Protein AF-A0A813K9D0-F1 (afdb_monomer)

Sequence (112 aa):
MTTIAPCGQTWQMYCGSSPVEIDKGTGLLKGAWGECLVWAKAYELQTPQWSSDPEWAQNGPAGQAAQAAMAAGPQSDKEFIEQACDNLEKACEAATAMGRALPIINQVIHRG

Foldseek 3Di:
DQDADPVRHGLCVQVVVDAFDADPVQLATDDSLLSQLLVQLLCCQAPVCQCVDPVQVPQGSNRVSLVVNLVRHDPVCNVSSNSNSVSLSVQQVVCQVVQFARPHVRDGHHRD

Radius of gyration: 13.28 Å; Cα contacts (8 Å, |Δi|>4): 156; chains: 1; bounding box: 29×29×31 Å

Mean predicted aligned error: 3.71 Å

Organism: Polarella glacialis (NCBI:txid89957)

Structure (mmCIF, N/CA/C/O backbone):
data_AF-A0A813K9D0-F1
#
_entry.id   AF-A0A813K9D0-F1
#
loop_
_atom_site.group_PDB
_atom_site.id
_atom_site.type_symbol
_atom_site.label_atom_id
_atom_site.label_alt_id
_atom_site.label_comp_id
_atom_site.label_asym_id
_atom_site.label_entity_id
_atom_site.label_seq_id
_atom_site.pdbx_PDB_ins_code
_atom_site.Cartn_x
_atom_site.Cartn_y
_atom_site.Cartn_z
_atom_site.occupancy
_atom_site.B_iso_or_equiv
_atom_site.auth_seq_id
_atom_site.auth_comp_id
_atom_site.auth_asym_id
_atom_site.auth_atom_id
_atom_site.pdbx_PDB_model_num
ATOM 1 N N . MET A 1 1 ? -5.667 9.295 -6.723 1.00 64.94 1 MET A N 1
ATOM 2 C CA . MET A 1 1 ? -5.115 8.122 -7.437 1.00 64.94 1 MET A CA 1
ATOM 3 C C . MET A 1 1 ? -6.096 7.711 -8.527 1.00 64.94 1 MET A C 1
ATOM 5 O O . MET A 1 1 ? -7.119 7.107 -8.225 1.00 64.94 1 MET A O 1
ATOM 9 N N . THR A 1 2 ? -5.842 8.106 -9.774 1.00 77.81 2 THR A N 1
ATOM 10 C CA . THR A 1 2 ? -6.721 7.816 -10.926 1.00 77.81 2 THR A CA 1
ATOM 11 C C . THR A 1 2 ? -6.430 6.463 -11.580 1.00 77.81 2 THR A C 1
ATOM 13 O O . THR A 1 2 ? -7.221 6.006 -12.399 1.00 77.81 2 THR A O 1
ATOM 16 N N . THR A 1 3 ? -5.336 5.802 -11.198 1.00 79.88 3 THR A N 1
ATOM 17 C CA . THR A 1 3 ? -4.944 4.468 -11.663 1.00 79.88 3 THR A CA 1
ATOM 18 C C . THR A 1 3 ? -6.007 3.421 -11.309 1.00 79.88 3 THR A C 1
ATOM 20 O O . THR A 1 3 ? -6.590 3.462 -10.222 1.00 79.88 3 THR A O 1
ATOM 23 N N . ILE A 1 4 ? -6.275 2.496 -12.235 1.00 82.69 4 ILE A N 1
ATOM 24 C CA . ILE A 1 4 ? -7.304 1.455 -12.099 1.00 82.69 4 ILE A CA 1
ATOM 25 C C . ILE A 1 4 ? -6.797 0.318 -11.196 1.00 82.69 4 ILE A C 1
ATOM 27 O O . ILE A 1 4 ? -5.701 -0.203 -11.391 1.00 82.69 4 ILE A O 1
ATOM 31 N N . ALA A 1 5 ? -7.614 -0.067 -10.220 1.00 81.31 5 ALA A N 1
ATOM 32 C CA . ALA A 1 5 ? -7.450 -1.239 -9.371 1.00 81.31 5 ALA A CA 1
ATOM 33 C C . ALA A 1 5 ? -7.955 -2.514 -10.084 1.00 81.31 5 ALA A C 1
ATOM 35 O O . ALA A 1 5 ? -8.778 -2.420 -11.000 1.00 81.31 5 ALA A O 1
ATOM 36 N N . PRO A 1 6 ? -7.564 -3.727 -9.640 1.00 79.88 6 PRO A N 1
ATOM 37 C CA . PRO A 1 6 ? -7.997 -4.983 -10.269 1.00 79.88 6 PRO A CA 1
ATOM 38 C C . PRO A 1 6 ? -9.518 -5.184 -10.333 1.00 79.88 6 PRO A C 1
ATOM 40 O O . PRO A 1 6 ? -10.012 -5.915 -11.185 1.00 79.88 6 PRO A O 1
ATOM 43 N N . CYS A 1 7 ? -10.274 -4.523 -9.453 1.00 76.56 7 CYS A N 1
ATOM 44 C CA . CYS A 1 7 ? -11.736 -4.545 -9.440 1.00 76.56 7 CYS A CA 1
ATOM 45 C C . CYS A 1 7 ? -12.395 -3.669 -10.528 1.00 76.56 7 CYS A C 1
ATOM 47 O O . CYS A 1 7 ? -13.621 -3.593 -10.586 1.00 76.56 7 CYS A O 1
ATOM 49 N N . GLY A 1 8 ? -11.613 -2.988 -11.376 1.00 82.00 8 GLY A N 1
ATOM 50 C CA . GLY A 1 8 ? -12.104 -2.124 -12.458 1.00 82.00 8 GLY A CA 1
ATOM 51 C C . GLY A 1 8 ? -12.477 -0.700 -12.028 1.00 82.00 8 GLY A C 1
ATOM 52 O O . GLY A 1 8 ? -12.861 0.111 -12.867 1.00 82.00 8 GLY A O 1
ATOM 53 N N . GLN A 1 9 ? -12.352 -0.374 -10.739 1.00 86.88 9 GLN A N 1
ATOM 54 C CA . GLN A 1 9 ? -12.514 0.982 -10.203 1.00 86.88 9 GLN A CA 1
ATOM 55 C C . GLN A 1 9 ? -11.164 1.697 -10.124 1.00 86.88 9 GLN A C 1
ATOM 57 O O . GLN A 1 9 ? -10.123 1.050 -10.119 1.00 86.88 9 GLN A O 1
ATOM 62 N N . THR A 1 10 ? -11.147 3.026 -10.006 1.00 89.38 10 THR A N 1
ATOM 63 C CA . THR A 1 10 ? -9.903 3.732 -9.656 1.00 89.38 10 THR A CA 1
ATOM 64 C C . THR A 1 10 ? -9.532 3.464 -8.197 1.00 89.38 10 THR A C 1
ATOM 66 O O . THR A 1 10 ? -10.417 3.307 -7.351 1.00 89.38 10 THR A O 1
ATOM 69 N N . TRP A 1 11 ? -8.239 3.481 -7.865 1.00 89.56 11 TRP A N 1
ATOM 70 C CA . TRP A 1 11 ? -7.792 3.369 -6.471 1.00 89.56 11 TRP A CA 1
ATOM 71 C C . TRP A 1 11 ? -8.380 4.467 -5.584 1.00 89.56 11 TRP A C 1
ATOM 73 O O . TRP A 1 11 ? -8.690 4.215 -4.428 1.00 89.56 11 TRP A O 1
ATOM 83 N N . GLN A 1 12 ? -8.619 5.669 -6.116 1.00 87.94 12 GLN A N 1
ATOM 84 C CA . GLN A 1 1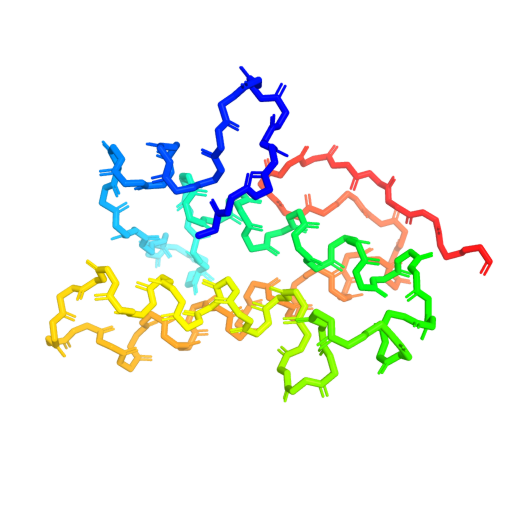2 ? -9.322 6.717 -5.376 1.00 87.94 12 GLN A CA 1
ATOM 85 C C . GLN A 1 12 ? -10.749 6.313 -4.991 1.00 87.94 12 GLN A C 1
ATOM 87 O O . GLN A 1 12 ? -11.153 6.571 -3.861 1.00 87.94 12 GLN A O 1
ATOM 92 N N . MET A 1 13 ? -11.511 5.699 -5.899 1.00 87.44 13 MET A N 1
ATOM 93 C CA . MET A 1 13 ? -12.865 5.228 -5.589 1.00 87.44 13 MET A CA 1
ATOM 94 C C . MET A 1 13 ? -12.833 4.046 -4.624 1.00 87.44 13 MET A C 1
ATOM 96 O O . MET A 1 13 ? -13.574 4.033 -3.643 1.00 87.44 13 MET A O 1
ATOM 100 N N . TYR A 1 14 ? -11.947 3.084 -4.882 1.00 92.19 14 TYR A N 1
ATOM 101 C CA . TYR A 1 14 ? -11.851 1.875 -4.080 1.00 92.19 14 TYR A CA 1
ATOM 102 C C . TYR A 1 14 ? -11.396 2.190 -2.648 1.00 92.19 14 TYR A C 1
ATOM 104 O O . TYR A 1 14 ? -12.129 1.924 -1.695 1.00 92.19 14 TYR A O 1
ATOM 112 N N . CYS A 1 15 ? -10.263 2.877 -2.487 1.00 94.25 15 CYS A N 1
ATOM 113 C CA . CYS A 1 15 ? -9.756 3.290 -1.179 1.00 94.25 15 CYS A CA 1
ATOM 114 C C . CYS A 1 15 ? -10.655 4.332 -0.502 1.00 94.25 15 CYS A C 1
ATOM 116 O O . CYS A 1 15 ? -10.860 4.268 0.704 1.00 94.25 15 CYS A O 1
ATOM 118 N N . GLY A 1 16 ? -11.240 5.266 -1.260 1.00 90.94 16 GLY A N 1
ATOM 119 C CA . GLY A 1 16 ? -12.122 6.305 -0.716 1.00 90.94 16 GLY A CA 1
ATOM 120 C C . GLY A 1 16 ? -13.428 5.774 -0.117 1.00 90.94 16 GLY A C 1
ATOM 121 O O . GLY A 1 16 ? -14.082 6.482 0.643 1.00 90.94 16 GLY A O 1
ATOM 122 N N . SER A 1 17 ? -13.802 4.531 -0.433 1.00 91.19 17 SER A N 1
ATOM 123 C CA . SER A 1 17 ? -14.977 3.859 0.134 1.00 91.19 17 SER A CA 1
ATOM 124 C C . SER A 1 17 ? -14.699 3.115 1.448 1.00 91.19 17 SER A C 1
ATOM 126 O O . SER A 1 17 ? -15.632 2.596 2.059 1.00 91.19 17 SER A O 1
ATOM 128 N N . SER A 1 18 ? -13.435 3.042 1.883 1.00 92.88 18 SER A N 1
ATOM 129 C CA . SER A 1 18 ? -12.995 2.216 3.011 1.00 92.88 18 SER A CA 1
ATOM 130 C C . SER A 1 18 ? -12.103 3.001 3.983 1.00 92.88 18 SER A C 1
ATOM 132 O O . SER A 1 18 ? -11.262 3.794 3.549 1.00 92.88 18 SER A O 1
ATOM 134 N N . PRO A 1 19 ? -12.235 2.786 5.305 1.00 94.81 19 PRO A N 1
ATOM 135 C CA . PRO A 1 19 ? -11.335 3.404 6.268 1.00 94.81 19 PRO A CA 1
ATOM 136 C C . PRO A 1 19 ? -9.909 2.862 6.115 1.00 94.81 19 PRO A C 1
ATOM 138 O O . PRO A 1 19 ? -9.690 1.741 5.654 1.00 94.81 19 PRO A O 1
ATOM 141 N N . VAL A 1 20 ? -8.933 3.661 6.541 1.00 96.69 20 VAL A N 1
ATOM 142 C CA . VAL A 1 20 ? -7.557 3.191 6.715 1.00 96.69 20 VAL A CA 1
ATOM 143 C C . VAL A 1 20 ? -7.519 2.293 7.945 1.00 96.69 20 VAL A C 1
ATOM 145 O O . VAL A 1 20 ? -7.884 2.722 9.038 1.00 96.69 20 VAL A O 1
ATOM 148 N N . GLU A 1 21 ? -7.087 1.047 7.774 1.00 96.12 21 GLU A N 1
ATOM 149 C CA . GLU A 1 21 ? -7.020 0.075 8.859 1.00 96.12 21 GLU A CA 1
ATOM 150 C C . GLU A 1 21 ? -5.627 -0.539 8.983 1.00 96.12 21 GLU A C 1
ATOM 152 O O . GLU A 1 21 ? -4.989 -0.894 7.990 1.00 96.12 21 GLU A O 1
ATOM 157 N N . ILE A 1 22 ? -5.201 -0.741 10.230 1.00 96.44 22 ILE A N 1
ATOM 158 C CA . ILE A 1 22 ? -3.965 -1.437 10.586 1.00 96.44 22 ILE A CA 1
ATOM 159 C C . ILE A 1 22 ? -4.345 -2.744 11.280 1.00 96.44 22 ILE A C 1
ATOM 161 O O . ILE A 1 22 ? -5.162 -2.771 12.208 1.00 96.44 22 ILE A O 1
ATOM 165 N N . ASP A 1 23 ? -3.764 -3.846 10.827 1.00 94.44 23 ASP A N 1
ATOM 166 C CA . ASP A 1 23 ? -3.877 -5.131 11.494 1.00 94.44 23 ASP A CA 1
ATOM 167 C C . ASP A 1 23 ? -3.055 -5.117 12.793 1.00 94.44 23 ASP A C 1
ATOM 169 O O . ASP A 1 23 ? -1.836 -4.960 12.779 1.00 94.44 23 ASP A O 1
ATOM 173 N N . LYS A 1 24 ? -3.720 -5.288 13.940 1.00 92.38 24 LYS A N 1
ATOM 174 C CA . LYS A 1 24 ? -3.071 -5.206 15.261 1.00 92.38 24 LYS A CA 1
ATOM 175 C C . LYS A 1 24 ? -2.121 -6.369 15.559 1.00 92.38 24 LYS A C 1
ATOM 177 O O . LYS A 1 24 ? -1.281 -6.231 16.441 1.00 92.38 24 LYS A O 1
ATOM 182 N N . GLY A 1 25 ? -2.282 -7.512 14.890 1.00 92.81 25 GLY A N 1
ATOM 183 C CA . GLY A 1 25 ? -1.433 -8.685 15.099 1.00 92.81 25 GLY A CA 1
ATOM 184 C C . GLY A 1 25 ? -0.121 -8.601 14.323 1.00 92.81 25 GLY A C 1
ATOM 185 O O . GLY A 1 25 ? 0.907 -9.072 14.799 1.00 92.81 25 GLY A O 1
ATOM 186 N N . THR A 1 26 ? -0.156 -7.985 13.142 1.00 91.56 26 THR A N 1
ATOM 187 C CA . THR A 1 26 ? 0.987 -7.904 12.220 1.00 91.56 26 THR A CA 1
ATOM 188 C C . THR A 1 26 ? 1.613 -6.512 12.140 1.00 91.56 26 THR A C 1
ATOM 190 O O . THR A 1 26 ? 2.757 -6.389 11.711 1.00 91.56 26 THR A O 1
ATOM 193 N N . GLY A 1 27 ? 0.895 -5.464 12.552 1.00 93.94 27 GLY A N 1
ATOM 194 C CA . GLY A 1 27 ? 1.330 -4.071 12.414 1.00 93.94 27 GLY A CA 1
ATOM 195 C C . GLY A 1 27 ? 1.351 -3.578 10.964 1.00 93.94 27 GLY A C 1
ATOM 196 O O . GLY A 1 27 ? 2.035 -2.599 10.671 1.00 93.94 27 GLY A O 1
ATOM 197 N N . LEU A 1 28 ? 0.651 -4.271 10.060 1.00 96.31 28 LEU A N 1
ATOM 198 C CA . LEU A 1 28 ? 0.593 -3.955 8.634 1.00 96.31 28 LEU A CA 1
ATOM 199 C C . LEU A 1 28 ? -0.703 -3.230 8.284 1.00 96.31 28 LEU A C 1
ATOM 201 O O . LEU A 1 28 ? -1.750 -3.467 8.891 1.00 96.31 28 LEU A O 1
ATOM 205 N N . LEU A 1 29 ? -0.646 -2.390 7.254 1.00 95.88 29 LEU A N 1
ATOM 206 C CA . LEU A 1 29 ? -1.846 -1.855 6.618 1.00 95.88 29 LEU A CA 1
ATOM 207 C C . LEU A 1 29 ? -2.682 -3.015 6.050 1.00 95.88 29 LEU A C 1
ATOM 209 O O . LEU A 1 29 ? -2.123 -3.970 5.513 1.00 95.8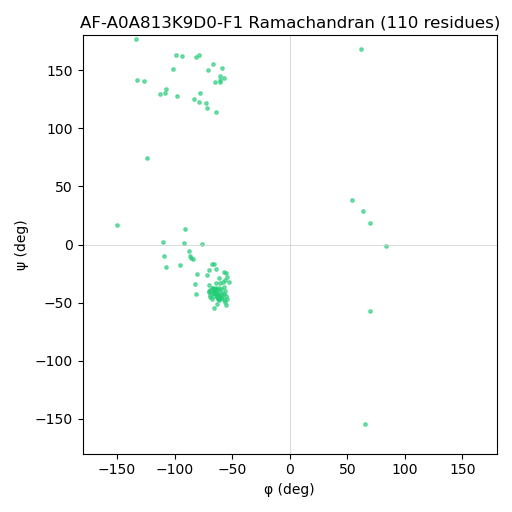8 29 LEU A O 1
ATOM 213 N N . LYS A 1 30 ? -4.011 -2.949 6.146 1.00 95.31 30 LYS A N 1
ATOM 214 C CA . LYS A 1 30 ? -4.919 -3.972 5.594 1.00 95.31 30 LYS A CA 1
ATOM 215 C C . LYS A 1 30 ? -6.082 -3.342 4.820 1.00 95.31 30 LYS A C 1
ATOM 217 O O . LYS A 1 30 ? -6.215 -2.120 4.751 1.00 95.31 30 LYS A O 1
ATOM 222 N N . GLY A 1 31 ? -6.927 -4.189 4.232 1.00 94.44 31 GLY A N 1
ATOM 223 C CA . GLY A 1 31 ? -8.083 -3.755 3.444 1.00 94.44 31 GLY A CA 1
ATOM 224 C C . GLY A 1 31 ? -7.675 -3.015 2.169 1.00 94.44 31 GLY A C 1
ATOM 225 O O . GLY A 1 31 ? -6.569 -3.208 1.666 1.00 94.44 31 GLY A O 1
ATOM 226 N N . ALA A 1 32 ? -8.554 -2.141 1.670 1.00 95.81 32 ALA A N 1
ATOM 227 C CA . ALA A 1 32 ? -8.364 -1.456 0.387 1.00 95.81 32 ALA A CA 1
ATOM 228 C C . ALA A 1 32 ? -7.041 -0.672 0.311 1.00 95.81 32 ALA A C 1
ATOM 230 O O . ALA A 1 32 ? -6.347 -0.706 -0.703 1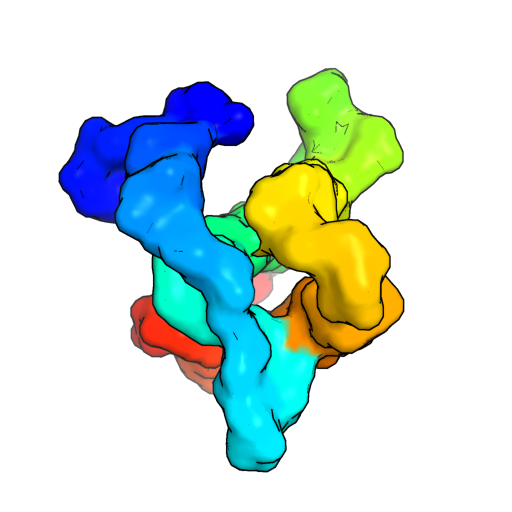.00 95.81 32 ALA A O 1
ATOM 231 N N . TRP A 1 33 ? -6.658 -0.010 1.406 1.00 96.88 33 TRP A N 1
ATOM 232 C CA . TRP A 1 33 ? -5.407 0.741 1.484 1.00 96.88 33 TRP A CA 1
ATOM 233 C C . TRP A 1 33 ? -4.176 -0.169 1.492 1.00 96.88 33 TRP A C 1
ATOM 235 O O . TRP A 1 33 ? -3.201 0.123 0.802 1.00 96.88 33 TRP A O 1
ATOM 245 N N . GLY A 1 34 ? -4.240 -1.294 2.212 1.00 97.12 34 GLY A N 1
ATOM 246 C CA . GLY A 1 34 ? -3.192 -2.315 2.182 1.00 97.12 34 GLY A CA 1
ATOM 247 C C . GLY A 1 34 ? -3.014 -2.913 0.786 1.00 97.12 34 GLY A C 1
ATOM 248 O O . GLY A 1 34 ? -1.897 -2.971 0.282 1.00 97.12 34 GLY A O 1
ATOM 249 N N . GLU A 1 35 ? -4.108 -3.284 0.118 1.00 95.88 35 GLU A N 1
ATOM 250 C CA . GLU A 1 35 ? -4.070 -3.786 -1.262 1.00 95.88 35 GLU A CA 1
ATOM 251 C C . GLU A 1 35 ? -3.467 -2.768 -2.233 1.00 95.88 35 GLU A C 1
ATOM 253 O O . GLU A 1 35 ? -2.603 -3.125 -3.034 1.00 95.88 35 GLU A O 1
ATOM 258 N N . CYS A 1 36 ? -3.881 -1.501 -2.136 1.00 96.62 36 CYS A N 1
ATOM 259 C CA . CYS A 1 36 ? -3.357 -0.414 -2.960 1.00 96.62 36 CYS A CA 1
ATOM 260 C C . CYS A 1 36 ? -1.838 -0.283 -2.821 1.00 96.62 36 CYS A C 1
ATOM 262 O O . CYS A 1 36 ? -1.130 -0.202 -3.826 1.00 96.62 36 CYS A O 1
ATOM 264 N N . LEU A 1 37 ? -1.334 -0.288 -1.583 1.00 97.50 37 LEU A N 1
ATOM 265 C CA . LEU A 1 37 ? 0.095 -0.158 -1.317 1.00 97.50 37 LEU A CA 1
ATOM 266 C C . LEU A 1 37 ? 0.878 -1.374 -1.827 1.00 97.50 37 LEU A C 1
ATOM 268 O O . LEU A 1 37 ? 1.926 -1.206 -2.449 1.00 97.50 37 LEU A O 1
ATOM 272 N N . VAL A 1 38 ? 0.361 -2.594 -1.642 1.00 97.19 38 VAL A N 1
ATOM 273 C CA . VAL A 1 38 ? 1.036 -3.803 -2.144 1.00 97.19 38 VAL A CA 1
ATOM 274 C C . VAL A 1 38 ? 1.082 -3.824 -3.670 1.00 97.19 38 VAL A C 1
ATOM 276 O O . VAL A 1 38 ? 2.116 -4.172 -4.236 1.00 97.19 38 VAL A O 1
ATOM 279 N N . TRP A 1 39 ? 0.011 -3.414 -4.353 1.00 95.75 39 TRP A N 1
ATOM 280 C CA . TRP A 1 39 ? 0.015 -3.300 -5.814 1.00 95.75 39 TRP A CA 1
ATOM 281 C C . TRP A 1 39 ? 0.994 -2.241 -6.320 1.00 95.75 39 TRP A C 1
ATOM 283 O O . TRP A 1 39 ? 1.719 -2.487 -7.285 1.00 95.75 39 TRP A O 1
ATOM 293 N N . ALA A 1 40 ? 1.062 -1.091 -5.649 1.00 95.19 40 ALA A N 1
ATOM 294 C CA . ALA A 1 40 ? 2.029 -0.049 -5.968 1.00 95.19 40 ALA A CA 1
ATOM 295 C C . ALA A 1 40 ? 3.474 -0.545 -5.782 1.00 95.19 40 ALA A C 1
ATOM 297 O O . ALA A 1 40 ? 4.318 -0.366 -6.662 1.00 95.19 40 ALA A O 1
ATOM 298 N N . LYS A 1 41 ? 3.743 -1.268 -4.688 1.00 95.69 41 LYS A N 1
ATOM 299 C CA . LYS A 1 41 ? 5.060 -1.856 -4.432 1.00 95.69 41 LYS A CA 1
ATOM 300 C C . LYS A 1 41 ? 5.407 -2.974 -5.413 1.00 95.69 41 LYS A C 1
ATOM 302 O O . LYS A 1 41 ? 6.550 -3.080 -5.850 1.00 95.69 41 LYS A O 1
ATOM 307 N N . ALA A 1 42 ? 4.430 -3.791 -5.804 1.00 94.44 42 ALA A N 1
ATOM 308 C CA . ALA A 1 42 ? 4.612 -4.812 -6.830 1.00 94.44 42 ALA A CA 1
ATOM 309 C C . ALA A 1 42 ? 5.066 -4.192 -8.160 1.00 94.44 42 ALA A C 1
ATOM 311 O O . ALA A 1 42 ? 5.990 -4.711 -8.784 1.00 94.44 42 ALA A O 1
ATOM 312 N N . TYR A 1 43 ? 4.476 -3.058 -8.555 1.00 92.88 43 TYR A N 1
ATOM 313 C CA . TYR A 1 43 ? 4.900 -2.322 -9.745 1.00 92.88 43 TYR A CA 1
ATOM 314 C C . TYR A 1 43 ? 6.349 -1.832 -9.632 1.00 92.88 43 TYR A C 1
ATOM 316 O O . TYR A 1 43 ? 7.128 -2.044 -10.562 1.00 92.88 43 TYR A O 1
ATOM 324 N N . GLU A 1 44 ? 6.740 -1.240 -8.495 1.00 94.00 44 GLU A N 1
ATOM 325 C CA . GLU A 1 44 ? 8.128 -0.806 -8.265 1.00 94.00 44 GLU A CA 1
ATOM 326 C C . GLU A 1 44 ? 9.127 -1.958 -8.400 1.00 94.00 44 GLU A C 1
ATOM 328 O O . GLU A 1 44 ? 10.187 -1.811 -9.009 1.00 94.00 44 GLU A O 1
ATOM 333 N N . LEU A 1 45 ? 8.778 -3.120 -7.845 1.00 92.25 45 LEU A N 1
ATOM 334 C CA . LEU A 1 45 ? 9.630 -4.307 -7.841 1.00 92.25 45 LEU A CA 1
ATOM 335 C C . LEU A 1 45 ? 9.749 -4.968 -9.222 1.00 92.25 45 LEU A C 1
ATOM 337 O O . LEU A 1 45 ? 10.754 -5.633 -9.480 1.00 92.25 45 LEU A O 1
ATOM 341 N N . GLN A 1 46 ? 8.752 -4.793 -10.092 1.00 91.88 46 GLN A N 1
ATOM 342 C CA . GLN A 1 46 ? 8.728 -5.340 -11.454 1.00 91.88 46 GLN A CA 1
ATOM 343 C C . GLN A 1 46 ? 9.220 -4.353 -12.521 1.00 91.88 46 GLN A C 1
ATOM 345 O O . GLN A 1 46 ? 9.567 -4.777 -13.621 1.00 91.88 46 GLN A O 1
ATOM 350 N N . THR A 1 47 ? 9.274 -3.054 -12.211 1.00 90.62 47 THR A N 1
ATOM 351 C CA . THR A 1 47 ? 9.577 -1.995 -13.186 1.00 90.62 47 THR A CA 1
ATOM 352 C C . THR A 1 47 ? 10.772 -1.160 -12.723 1.00 90.62 47 THR A C 1
ATOM 354 O O . THR A 1 47 ? 10.579 -0.022 -12.318 1.00 90.62 47 THR A O 1
ATOM 357 N N . PRO A 1 48 ? 12.028 -1.644 -12.792 1.00 83.50 48 PRO A N 1
ATOM 358 C CA . PRO A 1 48 ? 13.192 -0.962 -12.199 1.00 83.50 48 PRO A CA 1
ATOM 359 C C . PRO A 1 48 ? 13.406 0.492 -12.654 1.00 83.50 48 PRO A C 1
ATOM 361 O O . PRO A 1 48 ? 14.006 1.290 -11.940 1.00 83.50 48 PRO A O 1
ATOM 364 N N . GLN A 1 49 ? 12.908 0.840 -13.841 1.00 89.81 49 GLN A N 1
ATOM 365 C CA . GLN A 1 49 ? 12.962 2.183 -14.419 1.00 89.81 49 GLN A CA 1
ATOM 366 C C . GLN A 1 49 ? 11.752 3.069 -14.083 1.00 89.81 49 GLN A C 1
ATOM 368 O O . GLN A 1 49 ? 11.583 4.111 -14.714 1.00 89.81 49 GLN A O 1
ATOM 373 N N . TRP A 1 50 ? 10.912 2.688 -13.111 1.00 90.25 50 TRP A N 1
ATOM 374 C CA . TRP A 1 50 ? 9.750 3.481 -12.687 1.00 90.25 50 TRP A CA 1
ATOM 375 C C . TRP A 1 50 ? 10.136 4.925 -12.346 1.00 90.25 50 TRP A C 1
ATOM 377 O O . TRP A 1 50 ? 9.373 5.841 -12.617 1.00 90.25 50 TRP A O 1
ATOM 387 N N . SER A 1 51 ? 11.345 5.150 -11.827 1.00 89.75 51 SER A N 1
ATOM 388 C CA . SER A 1 51 ? 11.852 6.475 -11.448 1.00 89.75 51 SER A CA 1
ATOM 389 C C . SER A 1 51 ? 12.093 7.414 -12.632 1.00 89.75 51 SER A C 1
ATOM 391 O O . SER A 1 51 ? 12.216 8.620 -12.439 1.00 89.75 51 SER A O 1
ATOM 393 N N . SER A 1 52 ? 12.166 6.876 -13.854 1.00 89.00 52 SER A N 1
ATOM 394 C CA . SER A 1 52 ? 12.285 7.667 -15.086 1.00 89.00 52 SER A CA 1
ATOM 395 C C . SER A 1 52 ? 10.934 8.165 -15.605 1.00 89.00 52 SER A C 1
ATOM 397 O O . SER A 1 52 ? 10.903 9.012 -16.495 1.00 89.00 52 SER A O 1
ATOM 399 N N . ASP A 1 53 ? 9.828 7.645 -15.071 1.00 87.94 53 ASP A N 1
ATOM 400 C CA . ASP A 1 53 ? 8.487 8.130 -15.371 1.00 87.94 53 ASP A CA 1
ATOM 401 C C . ASP A 1 53 ? 8.213 9.415 -14.565 1.00 87.94 53 ASP A C 1
ATOM 403 O O . ASP A 1 53 ? 8.292 9.384 -13.330 1.00 87.94 53 ASP A O 1
ATOM 407 N N . PRO A 1 54 ? 7.879 10.547 -15.214 1.00 88.31 54 PRO A N 1
ATOM 408 C CA . PRO A 1 54 ? 7.538 11.785 -14.519 1.00 88.31 54 PRO A CA 1
ATOM 409 C C . PRO A 1 54 ? 6.407 11.636 -13.493 1.00 88.31 54 PRO A C 1
ATOM 411 O O . PRO A 1 54 ? 6.393 12.384 -12.516 1.00 88.31 54 PRO A O 1
ATOM 414 N N . GLU A 1 55 ? 5.483 10.685 -13.687 1.00 85.56 55 GLU A N 1
ATOM 415 C CA . GLU A 1 55 ? 4.394 10.414 -12.739 1.00 85.56 55 GLU A CA 1
ATOM 416 C C . GLU A 1 55 ? 4.926 9.908 -11.388 1.00 85.56 55 GLU A C 1
ATOM 418 O O . GLU A 1 55 ? 4.381 10.242 -10.335 1.00 85.56 55 GLU A O 1
ATOM 423 N N . TRP A 1 56 ? 6.033 9.158 -11.396 1.00 89.25 56 TRP A N 1
ATOM 424 C CA . TRP A 1 56 ? 6.592 8.491 -10.215 1.00 89.25 56 TRP A CA 1
ATOM 425 C C . TRP A 1 56 ? 7.896 9.109 -9.711 1.00 89.25 56 TRP A C 1
ATOM 427 O O . TRP A 1 56 ? 8.347 8.775 -8.615 1.00 89.25 56 TRP A O 1
ATOM 437 N N . ALA A 1 57 ? 8.488 10.030 -10.471 1.00 84.44 57 ALA A N 1
ATOM 438 C CA . ALA A 1 57 ? 9.819 10.580 -10.222 1.00 84.44 57 ALA A CA 1
ATOM 439 C C . ALA A 1 57 ? 10.001 11.202 -8.825 1.00 84.44 57 ALA A C 1
ATOM 441 O O . ALA A 1 57 ? 11.104 11.182 -8.284 1.00 84.44 57 ALA A O 1
ATOM 442 N N . GLN A 1 58 ? 8.939 11.758 -8.230 1.00 85.25 58 GLN A N 1
ATOM 443 C CA . GLN A 1 58 ? 9.045 12.445 -6.941 1.00 85.25 58 GLN A CA 1
ATOM 444 C C . GLN A 1 58 ? 9.038 11.497 -5.734 1.00 85.25 58 GLN A C 1
ATOM 446 O O . GLN A 1 58 ? 9.780 11.738 -4.785 1.00 85.25 58 GLN A O 1
ATOM 451 N N . ASN A 1 59 ? 8.174 10.477 -5.722 1.00 86.31 59 ASN A N 1
ATOM 452 C CA . ASN A 1 59 ? 7.958 9.657 -4.521 1.00 86.31 59 ASN A CA 1
ATOM 453 C C . ASN A 1 59 ? 7.570 8.196 -4.802 1.00 86.31 59 ASN A C 1
ATOM 455 O O . ASN A 1 59 ? 7.047 7.522 -3.920 1.00 86.31 59 ASN A O 1
ATOM 459 N N . GLY A 1 60 ? 7.785 7.716 -6.029 1.00 92.12 60 GLY A N 1
ATOM 460 C CA . GLY A 1 60 ? 7.403 6.369 -6.446 1.00 92.12 60 GLY A CA 1
ATOM 461 C C . GLY A 1 60 ? 5.889 6.101 -6.374 1.00 92.12 60 GLY A C 1
ATOM 462 O O . GLY A 1 60 ? 5.121 6.885 -5.808 1.00 92.12 60 GLY A O 1
ATOM 463 N N . PRO A 1 61 ? 5.417 4.990 -6.949 1.00 93.50 61 PRO A N 1
ATOM 464 C CA . PRO A 1 61 ? 4.049 4.528 -6.751 1.00 93.50 61 PRO A CA 1
ATOM 465 C C . PRO A 1 61 ? 3.737 4.197 -5.285 1.00 93.50 61 PRO A C 1
ATOM 467 O O . PRO A 1 61 ? 2.687 4.604 -4.783 1.00 93.50 61 PRO A O 1
ATOM 470 N N . ALA A 1 62 ? 4.618 3.462 -4.588 1.00 95.62 62 ALA A N 1
ATOM 471 C CA . ALA A 1 62 ? 4.351 3.006 -3.223 1.00 95.62 62 ALA A CA 1
ATOM 472 C C . ALA A 1 62 ? 4.349 4.183 -2.242 1.00 95.62 62 ALA A C 1
ATOM 474 O O . ALA A 1 62 ? 3.407 4.331 -1.461 1.00 95.62 62 ALA A O 1
ATOM 475 N N . GLY A 1 63 ? 5.309 5.103 -2.372 1.00 95.25 63 GLY A N 1
ATOM 476 C CA . GLY A 1 63 ? 5.343 6.308 -1.546 1.00 95.25 63 GLY A CA 1
ATOM 477 C C . GLY A 1 63 ? 4.137 7.225 -1.780 1.00 95.25 63 GLY A C 1
ATOM 478 O O . GLY A 1 63 ? 3.591 7.776 -0.821 1.00 95.25 63 GLY A O 1
ATOM 479 N N . GLN A 1 64 ? 3.648 7.369 -3.019 1.00 94.62 64 GLN A N 1
ATOM 480 C CA . GLN A 1 64 ? 2.400 8.104 -3.279 1.00 94.62 64 GLN A CA 1
ATOM 481 C C . GLN A 1 64 ? 1.169 7.416 -2.667 1.00 94.62 64 GLN A C 1
ATOM 483 O O . GLN A 1 64 ? 0.298 8.096 -2.115 1.00 94.62 64 GLN A O 1
ATOM 488 N N . ALA A 1 65 ? 1.097 6.081 -2.711 1.00 95.56 65 ALA A N 1
ATOM 489 C CA . ALA A 1 65 ? 0.029 5.324 -2.058 1.00 95.56 65 ALA A CA 1
ATOM 490 C C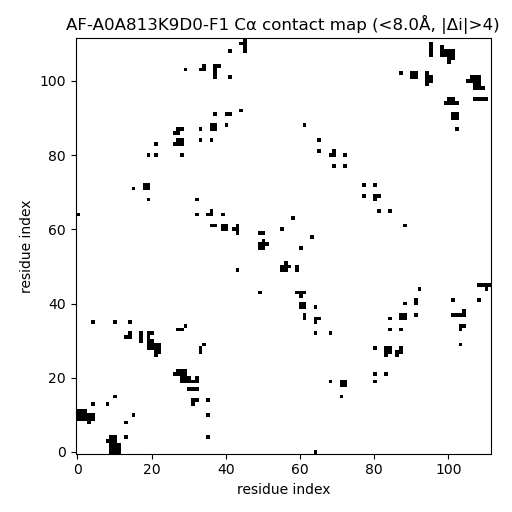 . ALA A 1 65 ? 0.071 5.480 -0.526 1.00 95.56 65 ALA A C 1
ATOM 492 O O . ALA A 1 65 ? -0.970 5.712 0.094 1.00 95.56 65 ALA A O 1
ATOM 493 N N . ALA A 1 66 ? 1.263 5.439 0.078 1.00 96.56 66 ALA A N 1
ATOM 494 C CA . ALA A 1 66 ? 1.461 5.664 1.508 1.00 96.56 66 ALA A CA 1
ATOM 495 C C . ALA A 1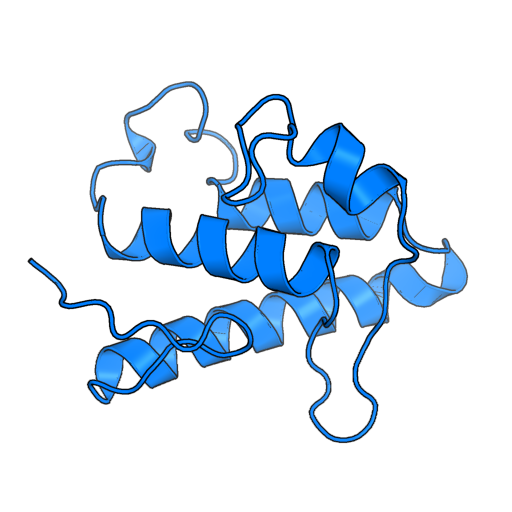 66 ? 1.035 7.081 1.929 1.00 96.56 66 ALA A C 1
ATOM 497 O O . ALA A 1 66 ? 0.276 7.243 2.887 1.00 96.56 66 ALA A O 1
ATOM 498 N N . GLN A 1 67 ? 1.429 8.107 1.167 1.00 95.62 67 GLN A N 1
ATOM 499 C CA . GLN A 1 67 ? 0.997 9.489 1.402 1.00 95.62 67 GLN A CA 1
ATOM 500 C C . GLN A 1 67 ? -0.524 9.644 1.309 1.00 95.62 67 GLN A C 1
ATOM 502 O O . GLN A 1 67 ? -1.124 10.344 2.128 1.00 95.62 67 GLN A O 1
ATOM 507 N N . ALA A 1 68 ? -1.163 8.982 0.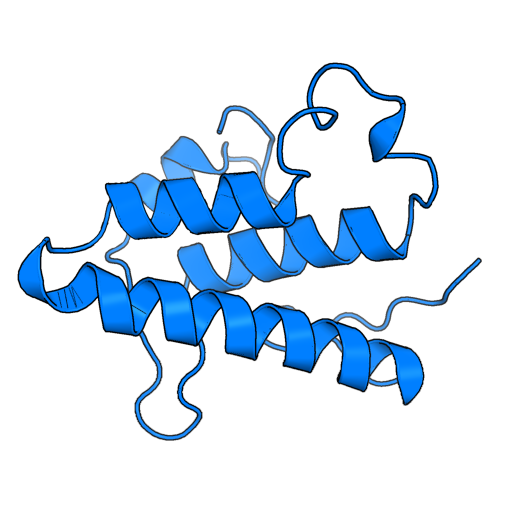341 1.00 95.31 68 ALA A N 1
ATOM 508 C CA . ALA A 1 68 ? -2.615 8.994 0.210 1.00 95.31 68 ALA A CA 1
ATOM 509 C C . ALA A 1 68 ? -3.308 8.300 1.397 1.00 95.31 68 ALA A C 1
ATOM 511 O O . ALA A 1 68 ? -4.290 8.835 1.915 1.00 95.31 68 ALA A O 1
ATOM 512 N N . ALA A 1 69 ? -2.777 7.166 1.869 1.00 96.06 69 ALA A N 1
ATOM 513 C CA . ALA A 1 69 ? -3.286 6.469 3.051 1.00 96.06 69 ALA A CA 1
ATOM 514 C C . ALA A 1 69 ? -3.158 7.340 4.304 1.00 96.06 69 ALA A C 1
ATOM 516 O O . ALA A 1 69 ? -4.128 7.526 5.038 1.00 96.06 69 ALA A O 1
ATOM 517 N N . MET A 1 70 ? -1.993 7.961 4.507 1.00 96.62 70 MET A N 1
ATOM 518 C CA . MET A 1 70 ? -1.803 8.935 5.575 1.00 96.62 70 MET A CA 1
ATOM 519 C C . MET A 1 70 ? -2.835 10.049 5.456 1.00 96.62 70 MET A C 1
ATOM 521 O O . MET A 1 70 ? -3.520 10.325 6.432 1.00 96.62 70 MET A O 1
ATOM 525 N N . ALA A 1 71 ? -2.985 10.683 4.289 1.00 95.56 71 ALA A N 1
ATOM 526 C CA . ALA A 1 71 ? -3.927 11.783 4.062 1.00 95.56 71 ALA A CA 1
ATOM 527 C C . ALA A 1 71 ? -5.389 11.416 4.377 1.00 95.56 71 ALA A C 1
ATOM 529 O O . ALA A 1 71 ? -6.107 12.258 4.913 1.00 95.56 71 ALA A O 1
ATOM 530 N N . ALA A 1 72 ? -5.802 10.181 4.085 1.00 95.38 72 ALA A N 1
ATOM 531 C CA . ALA A 1 72 ? -7.154 9.688 4.333 1.00 95.38 72 ALA A CA 1
ATOM 532 C C . ALA A 1 72 ? -7.410 9.257 5.787 1.00 95.38 72 ALA A C 1
ATOM 534 O O . ALA A 1 72 ? -8.559 9.247 6.231 1.00 95.38 72 ALA A O 1
ATOM 535 N N . GLY A 1 73 ? -6.364 8.875 6.522 1.00 94.38 73 GLY A N 1
ATOM 536 C CA . GLY A 1 73 ? -6.489 8.404 7.897 1.00 94.38 73 GLY A CA 1
ATOM 537 C C . GLY A 1 73 ? -6.660 9.521 8.938 1.00 94.38 73 GLY A C 1
ATOM 538 O O . GLY A 1 73 ? -6.344 10.687 8.668 1.00 94.38 73 GLY A O 1
ATOM 539 N N . PRO A 1 74 ? -7.132 9.181 10.155 1.00 93.69 74 PRO A N 1
ATOM 540 C CA . PRO A 1 74 ? -7.264 10.135 11.253 1.00 93.69 74 PRO A CA 1
ATOM 541 C C . PRO A 1 74 ? -5.936 10.820 11.585 1.00 93.69 74 PRO A C 1
ATOM 543 O O . PRO A 1 74 ? -4.879 10.192 11.585 1.00 93.69 74 PRO A O 1
ATOM 546 N N . GLN A 1 75 ? -5.983 12.108 11.937 1.00 93.62 75 GLN A N 1
ATOM 547 C CA . GLN A 1 75 ? -4.773 12.865 12.284 1.00 93.62 75 GLN A CA 1
ATOM 548 C C . GLN A 1 75 ? -4.028 12.271 13.492 1.00 93.62 75 GLN A C 1
ATOM 550 O O . GLN A 1 75 ? -2.803 12.324 13.527 1.00 93.62 75 GLN A O 1
ATOM 555 N N . SER A 1 76 ? -4.753 11.691 14.454 1.00 94.38 76 SER A N 1
ATOM 556 C CA . SER A 1 76 ? -4.181 11.016 15.629 1.00 94.38 76 SER A CA 1
ATOM 557 C C . SER A 1 76 ? -3.361 9.776 15.283 1.00 94.38 76 SER A C 1
ATOM 559 O O . SER A 1 76 ? -2.532 9.357 16.085 1.00 94.38 76 SER A O 1
ATOM 561 N N . ASP A 1 77 ? -3.586 9.202 14.100 1.00 94.62 77 ASP A N 1
ATOM 562 C CA . ASP A 1 77 ? -3.086 7.879 13.741 1.00 94.62 77 ASP A CA 1
ATOM 563 C C . ASP A 1 77 ? -1.978 7.956 12.681 1.00 94.62 77 ASP A C 1
ATOM 565 O O . ASP A 1 77 ? -1.474 6.926 12.246 1.00 94.62 77 ASP A O 1
ATOM 569 N N . LYS A 1 78 ? -1.575 9.164 12.258 1.00 94.88 78 LYS A N 1
ATOM 570 C CA . LYS A 1 78 ? -0.629 9.384 11.149 1.00 94.88 78 LYS A CA 1
ATOM 571 C C . LYS A 1 78 ? 0.684 8.631 11.326 1.00 94.88 78 LYS A C 1
ATOM 573 O O . LYS A 1 78 ? 1.092 7.951 10.394 1.00 94.88 78 LYS A O 1
ATOM 578 N N . GLU A 1 79 ? 1.290 8.705 12.510 1.00 96.12 79 GLU A N 1
ATOM 579 C CA . GLU A 1 79 ? 2.547 8.005 12.814 1.00 96.12 79 GLU A CA 1
ATOM 580 C C . GLU A 1 79 ? 2.375 6.481 12.739 1.00 96.12 79 GLU A C 1
ATOM 582 O O . GLU A 1 79 ? 3.227 5.774 12.206 1.00 96.12 79 GLU A O 1
ATOM 587 N N . PHE A 1 80 ? 1.237 5.958 13.210 1.00 96.69 80 PHE A N 1
ATOM 588 C CA . PHE A 1 80 ? 0.936 4.529 13.116 1.00 96.69 80 PHE A CA 1
ATOM 589 C C . PHE A 1 80 ? 0.689 4.091 11.671 1.00 96.69 80 PHE A C 1
ATOM 591 O O . PHE A 1 80 ? 1.121 3.007 11.284 1.00 96.69 80 PHE A O 1
ATOM 598 N N . ILE A 1 81 ? 0.010 4.918 10.872 1.00 97.81 81 ILE A N 1
ATOM 599 C CA . ILE A 1 81 ? -0.259 4.645 9.456 1.00 97.81 81 ILE A CA 1
ATOM 600 C C . ILE A 1 81 ? 1.040 4.667 8.656 1.00 97.81 81 ILE A C 1
ATOM 602 O O . ILE A 1 81 ? 1.287 3.736 7.897 1.00 97.81 81 ILE A O 1
ATOM 606 N N . GLU A 1 82 ? 1.881 5.681 8.854 1.00 97.44 82 GLU A N 1
ATOM 607 C CA . GLU A 1 82 ? 3.204 5.775 8.231 1.00 97.44 82 GLU A CA 1
ATOM 608 C C . GLU A 1 82 ? 4.045 4.538 8.566 1.00 97.44 82 GLU A C 1
ATOM 610 O O . GLU A 1 82 ? 4.520 3.841 7.668 1.00 97.44 82 GLU A O 1
ATOM 615 N N . GLN A 1 83 ? 4.112 4.168 9.849 1.00 97.81 83 GLN A N 1
ATOM 616 C CA . GLN A 1 83 ? 4.840 2.978 10.275 1.00 97.81 83 GLN A CA 1
ATOM 617 C C . GLN A 1 83 ? 4.274 1.682 9.668 1.00 97.81 83 GLN A C 1
ATOM 619 O O . GLN A 1 83 ? 5.040 0.773 9.334 1.00 97.81 83 GLN A O 1
ATOM 624 N N . ALA A 1 84 ? 2.950 1.576 9.525 1.00 97.94 84 ALA A N 1
ATOM 625 C CA . ALA A 1 84 ? 2.293 0.422 8.917 1.00 97.94 84 ALA A CA 1
ATOM 626 C C . ALA A 1 84 ? 2.547 0.327 7.402 1.00 97.94 84 ALA A C 1
ATOM 628 O O . ALA A 1 84 ? 2.696 -0.785 6.888 1.00 97.94 84 ALA A O 1
ATOM 629 N N . CYS A 1 85 ? 2.634 1.464 6.702 1.00 97.81 85 CYS A N 1
ATOM 630 C CA . CYS A 1 85 ? 3.039 1.527 5.298 1.00 97.81 85 CYS A CA 1
ATOM 631 C C . CYS A 1 85 ? 4.479 1.025 5.125 1.00 97.81 85 CYS A C 1
ATOM 633 O O . CYS A 1 85 ? 4.708 0.079 4.371 1.00 97.81 85 CYS A O 1
ATOM 635 N N . ASP A 1 86 ? 5.417 1.561 5.912 1.00 97.69 86 ASP A N 1
ATOM 636 C CA . ASP A 1 86 ? 6.826 1.147 5.910 1.00 97.69 86 ASP A CA 1
ATOM 637 C C . ASP A 1 86 ? 6.995 -0.355 6.165 1.00 97.69 86 ASP A C 1
ATOM 639 O O . ASP A 1 86 ? 7.783 -1.042 5.508 1.00 97.69 86 ASP A O 1
ATOM 643 N N . ASN A 1 87 ? 6.262 -0.883 7.149 1.00 97.75 87 ASN A N 1
ATOM 644 C CA . ASN A 1 87 ? 6.310 -2.302 7.484 1.00 97.75 87 ASN A CA 1
ATOM 645 C C . ASN A 1 87 ? 5.776 -3.167 6.338 1.00 97.75 87 ASN A C 1
ATOM 647 O O . ASN A 1 87 ? 6.333 -4.233 6.063 1.00 97.75 87 ASN A O 1
ATOM 651 N N . LEU A 1 88 ? 4.720 -2.715 5.657 1.00 97.88 88 LEU A N 1
ATOM 652 C CA . LEU A 1 88 ? 4.124 -3.443 4.542 1.00 97.88 88 LEU A CA 1
ATOM 653 C C . LEU A 1 88 ? 5.031 -3.444 3.307 1.00 97.88 88 LEU A C 1
ATOM 655 O O . LEU A 1 88 ? 5.186 -4.488 2.671 1.00 97.88 88 LEU A O 1
ATOM 659 N N . GLU A 1 89 ? 5.696 -2.329 3.007 1.00 97.62 89 GLU A N 1
ATOM 660 C CA . GLU A 1 89 ? 6.699 -2.273 1.939 1.00 97.62 89 GLU A CA 1
ATOM 661 C C . GLU A 1 89 ? 7.872 -3.221 2.206 1.00 97.62 89 GLU A C 1
ATOM 663 O O . GLU A 1 89 ? 8.208 -4.044 1.347 1.00 97.62 89 GLU A O 1
ATOM 668 N N . LYS A 1 90 ? 8.434 -3.193 3.423 1.00 96.94 90 LYS A N 1
ATOM 669 C CA . LYS A 1 90 ? 9.502 -4.120 3.839 1.00 96.94 90 LYS A CA 1
ATOM 670 C C . LYS A 1 90 ? 9.048 -5.579 3.760 1.00 96.94 90 LYS A C 1
ATOM 672 O O . LYS A 1 90 ? 9.821 -6.446 3.351 1.00 96.94 90 LYS A O 1
ATOM 677 N N . ALA A 1 91 ? 7.793 -5.866 4.113 1.00 96.81 91 ALA A N 1
ATOM 678 C CA . ALA A 1 91 ? 7.223 -7.205 3.988 1.00 96.81 91 ALA A CA 1
ATOM 679 C C . ALA A 1 91 ? 7.126 -7.660 2.520 1.00 96.81 91 ALA A C 1
ATOM 681 O O . ALA A 1 91 ? 7.412 -8.821 2.225 1.00 96.81 91 ALA A O 1
ATOM 682 N N 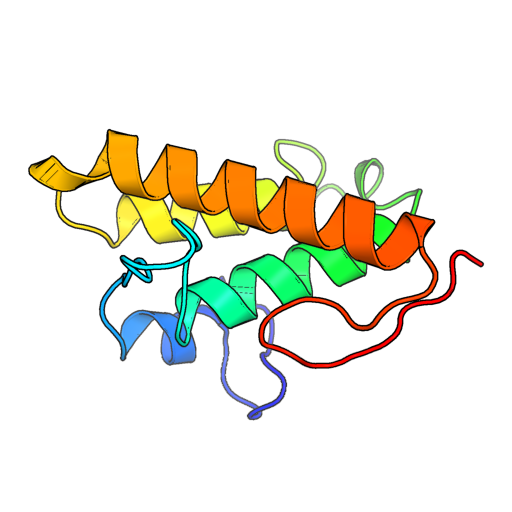. CYS A 1 92 ? 6.785 -6.759 1.592 1.00 96.19 92 CYS A N 1
ATOM 683 C CA . CYS A 1 92 ? 6.767 -7.045 0.154 1.00 96.19 92 CYS A CA 1
ATOM 684 C C . CYS A 1 92 ? 8.172 -7.330 -0.396 1.00 96.19 92 CYS A C 1
ATOM 686 O O . CYS A 1 92 ? 8.372 -8.293 -1.143 1.00 96.19 92 CYS A O 1
ATOM 688 N N . GLU A 1 93 ? 9.158 -6.522 -0.002 1.00 95.25 93 GLU A N 1
ATOM 689 C CA . GLU A 1 93 ? 10.561 -6.706 -0.385 1.00 95.25 93 GLU A CA 1
ATOM 690 C C . GLU A 1 93 ? 11.111 -8.041 0.131 1.00 95.25 93 GLU A C 1
ATOM 692 O O . GLU A 1 93 ? 11.702 -8.807 -0.635 1.00 95.25 93 GLU A O 1
ATOM 697 N N . ALA A 1 94 ? 10.850 -8.366 1.402 1.00 95.31 94 ALA A N 1
ATOM 698 C CA . ALA A 1 94 ? 11.247 -9.634 2.006 1.00 95.31 94 ALA A CA 1
ATOM 699 C C . ALA A 1 94 ? 10.563 -10.834 1.333 1.00 95.31 94 ALA A C 1
ATOM 701 O O . ALA A 1 94 ? 11.230 -11.822 1.020 1.00 95.31 94 ALA A O 1
ATOM 702 N N . ALA A 1 95 ? 9.253 -10.750 1.066 1.00 94.31 95 ALA A N 1
ATOM 703 C CA . ALA A 1 95 ? 8.518 -11.799 0.363 1.00 94.31 95 ALA A CA 1
ATOM 704 C C . ALA A 1 95 ? 9.119 -12.060 -1.024 1.00 94.31 95 ALA A C 1
ATOM 706 O O . ALA A 1 95 ? 9.413 -13.206 -1.362 1.00 94.31 95 ALA A O 1
ATOM 707 N N . THR A 1 96 ? 9.402 -10.996 -1.775 1.00 93.81 96 THR A N 1
ATOM 708 C CA . THR A 1 96 ? 10.007 -11.084 -3.110 1.00 93.81 96 THR A CA 1
ATOM 709 C C . THR A 1 96 ? 11.405 -11.698 -3.062 1.00 93.81 96 THR A C 1
ATOM 711 O O . THR A 1 96 ? 11.703 -12.607 -3.835 1.00 93.81 96 THR A O 1
ATOM 714 N N . ALA A 1 97 ? 12.252 -11.269 -2.120 1.00 92.62 97 ALA A N 1
ATOM 715 C CA . ALA A 1 97 ? 13.597 -11.822 -1.943 1.00 92.62 97 ALA A CA 1
ATOM 716 C C . ALA A 1 97 ? 13.588 -13.322 -1.591 1.00 92.62 97 ALA A C 1
ATOM 718 O O . ALA A 1 97 ? 14.520 -14.045 -1.936 1.00 92.62 97 ALA A O 1
ATOM 719 N N . MET A 1 98 ? 12.528 -13.798 -0.931 1.00 92.69 98 MET A N 1
ATOM 720 C CA . MET A 1 98 ? 12.333 -15.207 -0.573 1.00 92.69 98 MET A CA 1
ATOM 721 C C . MET A 1 98 ? 11.557 -16.014 -1.628 1.00 92.69 98 MET A C 1
A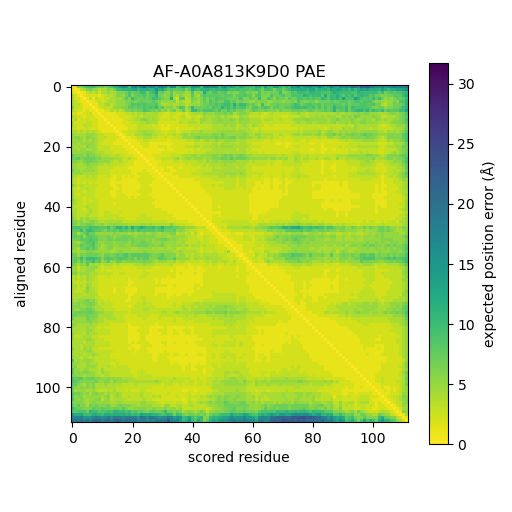TOM 723 O O . MET A 1 98 ? 11.283 -17.191 -1.392 1.00 92.69 98 MET A O 1
ATOM 727 N N . GLY A 1 99 ? 11.155 -15.405 -2.751 1.00 91.88 99 GLY A N 1
ATOM 728 C CA . GLY A 1 99 ? 10.304 -16.054 -3.757 1.00 91.88 99 GLY A CA 1
ATOM 729 C C . GLY A 1 99 ? 8.910 -16.425 -3.235 1.00 91.88 99 GLY A C 1
ATOM 730 O O . GLY A 1 99 ? 8.327 -17.418 -3.669 1.00 91.88 99 GLY A O 1
ATOM 731 N N . ARG A 1 100 ? 8.391 -15.672 -2.260 1.00 93.81 100 ARG A N 1
ATOM 732 C CA . ARG A 1 100 ? 7.075 -15.871 -1.641 1.00 93.81 100 ARG A CA 1
ATOM 733 C C . ARG A 1 100 ? 6.038 -14.923 -2.233 1.00 93.81 100 ARG A C 1
ATOM 735 O O . ARG A 1 100 ? 6.368 -13.916 -2.855 1.00 93.81 100 ARG A O 1
ATOM 742 N N . ALA A 1 101 ? 4.771 -15.250 -2.003 1.00 94.44 101 ALA A N 1
ATOM 743 C CA . ALA A 1 101 ? 3.670 -14.372 -2.355 1.00 94.44 101 ALA A CA 1
ATOM 744 C C . ALA A 1 101 ? 3.720 -13.075 -1.534 1.00 94.44 101 ALA A C 1
ATOM 746 O O . ALA A 1 101 ? 4.009 -13.099 -0.334 1.00 94.44 101 ALA A O 1
ATOM 747 N N . LEU A 1 102 ? 3.417 -11.957 -2.190 1.00 94.19 102 LEU A N 1
ATOM 748 C CA . LEU A 1 102 ? 3.248 -10.661 -1.555 1.00 94.19 102 LEU A CA 1
ATOM 749 C C . LEU A 1 102 ? 2.097 -10.705 -0.536 1.00 94.19 102 LEU A C 1
ATOM 751 O O . LEU A 1 102 ? 1.090 -11.389 -0.770 1.00 94.19 102 LEU A O 1
ATOM 755 N N . PRO A 1 103 ? 2.223 -9.968 0.584 1.00 92.44 103 PRO A N 1
ATOM 756 C CA . PRO A 1 103 ? 1.176 -9.896 1.595 1.00 92.44 103 PRO A CA 1
ATOM 757 C C . PRO A 1 103 ? -0.128 -9.360 0.990 1.00 92.44 103 PRO A C 1
ATOM 759 O O . PRO A 1 103 ? -0.105 -8.580 0.046 1.00 92.44 103 PRO A O 1
ATOM 762 N N . ILE A 1 104 ? -1.272 -9.751 1.554 1.00 92.12 104 ILE A N 1
ATOM 763 C CA . ILE A 1 104 ? -2.623 -9.286 1.179 1.00 92.12 104 ILE A CA 1
ATOM 764 C C . ILE A 1 104 ? -3.099 -9.780 -0.198 1.00 92.12 104 ILE A C 1
ATOM 766 O O . ILE A 1 104 ? -4.121 -10.456 -0.266 1.00 92.12 104 ILE A O 1
ATOM 770 N N . ILE A 1 105 ? -2.366 -9.505 -1.280 1.00 91.00 105 ILE A N 1
ATOM 771 C CA . ILE A 1 105 ? -2.805 -9.824 -2.651 1.00 91.00 105 ILE A CA 1
ATOM 772 C C . ILE A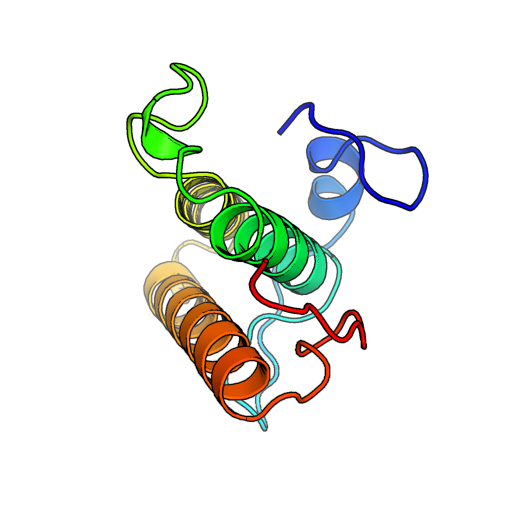 1 105 ? -2.467 -11.259 -3.084 1.00 91.00 105 ILE A C 1
ATOM 774 O O . ILE A 1 105 ? -2.950 -11.716 -4.117 1.00 91.00 105 ILE A O 1
ATOM 778 N N . ASN A 1 106 ? -1.637 -11.969 -2.310 1.00 90.38 106 ASN A N 1
ATOM 779 C CA . ASN A 1 106 ? -1.250 -13.365 -2.534 1.00 90.38 106 ASN A CA 1
ATOM 780 C C . ASN A 1 106 ? -0.677 -13.643 -3.943 1.00 90.38 106 ASN A C 1
ATOM 782 O O . ASN A 1 106 ? -0.933 -14.688 -4.541 1.00 90.38 106 ASN A O 1
ATOM 786 N N . GLN A 1 107 ? 0.106 -12.702 -4.480 1.00 87.31 107 GLN A N 1
ATOM 787 C CA . GLN A 1 107 ? 0.766 -12.836 -5.782 1.00 87.31 107 GLN A CA 1
ATOM 788 C C . GLN A 1 107 ? 2.266 -13.040 -5.621 1.00 87.31 107 GLN A C 1
ATOM 790 O O . GLN A 1 107 ? 2.926 -12.280 -4.918 1.00 87.31 107 GLN A O 1
ATOM 795 N N . VAL A 1 108 ? 2.818 -14.050 -6.291 1.00 89.69 108 VAL A N 1
ATOM 796 C CA . VAL A 1 108 ? 4.270 -14.219 -6.410 1.00 89.69 108 VAL A CA 1
ATOM 797 C C . VAL A 1 108 ? 4.746 -13.344 -7.558 1.00 89.69 108 VAL A C 1
ATOM 799 O O . VAL A 1 108 ? 4.250 -13.471 -8.676 1.00 89.69 108 VAL A O 1
ATOM 802 N N . ILE A 1 109 ? 5.710 -12.470 -7.286 1.00 86.31 109 ILE A N 1
ATOM 803 C CA . ILE A 1 109 ? 6.358 -11.668 -8.320 1.00 86.31 109 ILE A CA 1
ATOM 804 C C . ILE A 1 109 ? 7.775 -12.196 -8.542 1.00 86.31 109 ILE A C 1
ATOM 806 O O . ILE A 1 109 ? 8.506 -12.473 -7.590 1.00 86.31 109 ILE A O 1
ATOM 810 N N . HIS A 1 110 ? 8.162 -12.360 -9.802 1.00 75.19 110 HIS A N 1
ATOM 811 C CA . HIS A 1 110 ? 9.523 -12.730 -10.172 1.00 75.19 110 HIS A CA 1
ATOM 812 C C . HIS A 1 110 ? 10.267 -11.456 -10.563 1.00 75.19 110 HIS A C 1
ATOM 814 O O . HIS A 1 110 ? 9.773 -10.693 -11.391 1.00 75.19 110 HIS A O 1
ATOM 820 N N . ARG A 1 111 ? 11.441 -11.211 -9.967 1.00 64.19 111 ARG A N 1
ATOM 821 C CA . ARG A 1 111 ? 12.353 -10.193 -10.499 1.00 64.19 111 ARG A CA 1
ATOM 822 C C . ARG A 1 111 ? 12.798 -10.663 -11.885 1.00 64.19 111 ARG A C 1
ATOM 824 O O . ARG A 1 111 ? 13.402 -11.731 -11.982 1.00 64.19 111 ARG A O 1
ATOM 831 N N . GLY A 1 112 ? 12.393 -9.918 -12.913 1.00 55.66 112 GLY A N 1
ATOM 832 C CA . GLY A 1 112 ? 12.861 -10.096 -14.290 1.00 55.66 112 GLY A CA 1
ATOM 833 C C . GLY A 1 112 ? 14.322 -9.717 -14.456 1.00 55.66 112 GLY A C 1
ATOM 834 O O . GLY A 1 112 ? 14.852 -8.996 -13.577 1.00 55.66 112 GLY A O 1
#

Secondary structure (DSSP, 8-state):
--SBPTTSSBHHHHHHTS--EE-TTT--EEHHHHHHHHHHHHHHHH-TTGGGSTTTTTTHHHHHHHHHHHHHS-GGGHHHHHHHHHHHHHHHHHHHHTTPBPTTT--B----

Nearest PDB structures (foldseek):
  2drr-assembly1_A  TM=5.561E-01  e=3.247E+00  Halalkalibacterium halodurans C-125
  3a3v-assembly1_A  TM=5.570E-01  e=3.903E+00  Halalkalibacterium halodurans
  5yxt-assembly1_C  TM=4.723E-01  e=3.903E+00  Paenibacillus barengoltzii G22

pLDDT: mean 91.57, std 7.04, range [55.66, 97.94]

Solvent-accessible surface area (backbone atoms only — not comparable to full-atom values): 6252 Å² total; per-residue (Å²): 95,81,58,74,39,96,87,76,41,30,42,42,59,55,31,71,74,50,76,71,44,67,39,86,90,76,51,25,44,32,66,56,48,26,45,50,31,46,54,27,40,51,48,53,65,64,35,87,65,48,63,77,37,80,93,20,50,88,52,42,55,32,51,48,38,41,52,50,46,37,71,73,32,59,82,92,42,36,70,61,46,50,51,10,42,56,48,41,51,52,47,37,53,53,20,41,76,69,71,32,50,27,67,93,74,68,46,71,60,71,77,125